Protein AF-A0A060YJI8-F1 (afdb_monomer_lite)

Foldseek 3Di:
DDDDDDDDPPPPPDDPPPPVVVVVVVVVVPPDPFPDKDWDWDDDPQDIFTFMWTDDPPDIDTDTDPVDPRNVVDDPD

Structure (mmCIF, N/CA/C/O backbone):
data_AF-A0A060YJI8-F1
#
_entry.id   AF-A0A060YJI8-F1
#
loop_
_atom_site.group_PDB
_atom_site.id
_atom_site.type_symbol
_atom_site.label_atom_id
_atom_site.la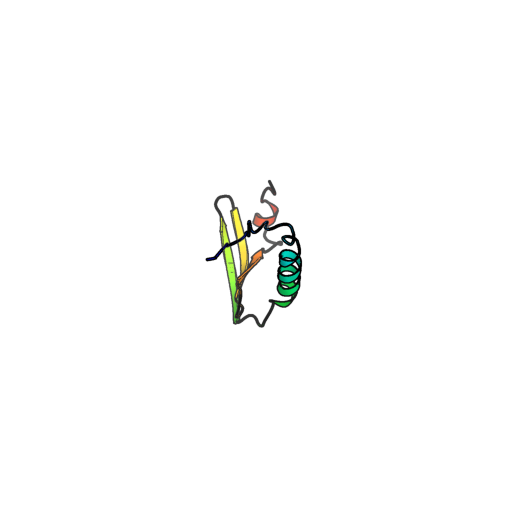bel_alt_id
_atom_site.label_comp_id
_atom_site.label_asym_id
_atom_site.label_entity_id
_atom_site.label_seq_id
_atom_site.pdbx_PDB_ins_code
_atom_site.Cartn_x
_atom_site.Cartn_y
_atom_site.Cartn_z
_atom_site.occupancy
_atom_site.B_iso_or_equiv
_atom_site.auth_seq_id
_atom_site.auth_comp_id
_atom_site.auth_asym_id
_atom_site.auth_atom_id
_atom_site.pdbx_PDB_model_num
ATOM 1 N N . MET A 1 1 ? -5.866 62.281 30.477 1.00 38.75 1 MET A N 1
ATOM 2 C CA . MET A 1 1 ? -6.679 61.048 30.532 1.00 38.75 1 MET A CA 1
ATOM 3 C C . MET A 1 1 ? -6.465 60.382 29.180 1.00 38.75 1 MET A C 1
ATOM 5 O O . MET A 1 1 ? -6.941 60.920 28.198 1.00 38.75 1 MET A 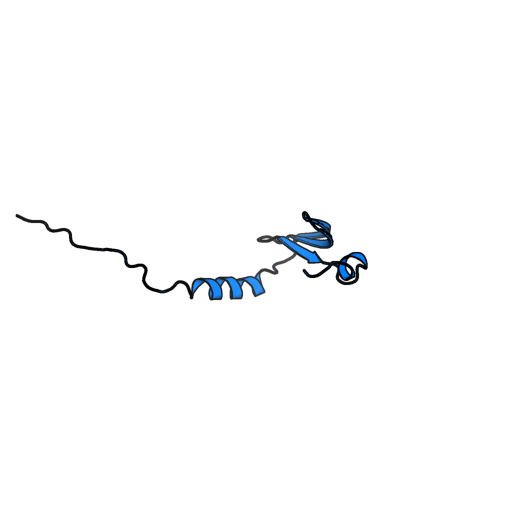O 1
ATOM 9 N N . GLY A 1 2 ? -5.448 59.530 29.023 1.00 41.47 2 GLY A N 1
ATOM 10 C CA . GLY A 1 2 ? -5.497 58.105 29.385 1.00 41.47 2 GLY A CA 1
ATOM 11 C C . GLY A 1 2 ? -6.368 57.407 28.332 1.00 41.47 2 GLY A C 1
ATOM 12 O O . GLY A 1 2 ? -7.568 57.623 28.344 1.00 41.47 2 GLY A O 1
ATOM 13 N N . ASN A 1 3 ? -5.836 56.688 27.347 1.00 42.00 3 ASN A N 1
ATOM 14 C CA . ASN A 1 3 ? -5.155 55.423 27.578 1.00 42.00 3 ASN A CA 1
ATOM 15 C C . ASN A 1 3 ? -4.245 55.041 26.396 1.00 42.00 3 ASN A C 1
ATOM 17 O O . ASN A 1 3 ? -4.606 55.241 25.237 1.00 42.00 3 ASN A O 1
ATOM 21 N N . GLN A 1 4 ? -3.081 54.492 26.730 1.00 53.78 4 GLN A N 1
ATOM 22 C CA . GLN A 1 4 ? -2.162 53.824 25.816 1.00 53.78 4 GLN A CA 1
ATOM 23 C C . GLN A 1 4 ? -2.691 52.426 25.475 1.00 53.78 4 GLN A C 1
ATOM 25 O O . GLN A 1 4 ? -3.337 51.792 26.305 1.00 53.78 4 GLN A O 1
ATOM 30 N N . ASN A 1 5 ? -2.389 51.945 24.274 1.00 47.88 5 ASN A N 1
ATOM 31 C CA . ASN A 1 5 ? -2.350 50.517 23.961 1.00 47.88 5 ASN A CA 1
ATOM 32 C C . ASN A 1 5 ? -1.219 50.348 22.931 1.00 47.88 5 ASN A C 1
ATOM 34 O O . ASN A 1 5 ? -1.423 50.633 21.755 1.00 47.88 5 ASN A O 1
ATOM 38 N N . SER A 1 6 ? 0.048 50.319 23.350 1.00 47.56 6 SER A N 1
ATOM 39 C CA . SER A 1 6 ? 0.774 49.138 23.850 1.00 47.56 6 SER A CA 1
ATOM 40 C C . SER A 1 6 ? 0.609 47.924 22.935 1.00 47.56 6 SER A C 1
ATOM 42 O O . SER A 1 6 ? -0.358 47.183 23.027 1.00 47.56 6 SER A O 1
ATOM 44 N N . GLU A 1 7 ? 1.562 47.825 22.007 1.00 49.00 7 GLU A N 1
ATOM 45 C CA . GLU A 1 7 ? 2.384 46.643 21.725 1.00 49.00 7 GLU A CA 1
ATOM 46 C C . GLU A 1 7 ? 1.703 45.268 21.763 1.00 49.00 7 GLU A C 1
ATOM 48 O O . GLU A 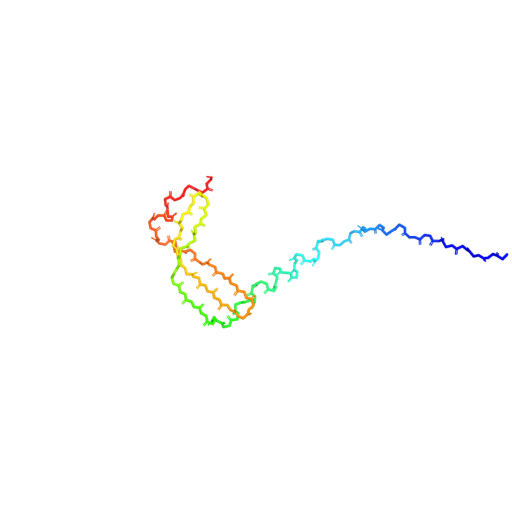1 7 ? 1.361 44.752 22.823 1.00 49.00 7 GLU A O 1
ATOM 53 N N . SER A 1 8 ? 1.675 44.601 20.609 1.00 49.94 8 SER A N 1
ATOM 54 C CA . SER A 1 8 ? 2.361 43.312 20.445 1.00 49.94 8 SER A CA 1
ATOM 55 C C . SER A 1 8 ? 2.442 42.988 18.956 1.00 49.94 8 SER A C 1
ATOM 57 O O . SER A 1 8 ? 1.506 42.460 18.362 1.00 49.94 8 SER A O 1
ATOM 59 N N . GLU A 1 9 ? 3.581 43.331 18.355 1.00 48.59 9 GLU A N 1
ATOM 60 C CA . GLU A 1 9 ? 4.161 42.513 17.291 1.00 48.59 9 GLU A CA 1
ATOM 61 C C . GLU A 1 9 ? 4.252 41.097 17.866 1.00 48.59 9 GLU A C 1
ATOM 63 O O . GLU A 1 9 ? 5.051 40.839 18.767 1.00 48.59 9 GLU A O 1
ATOM 68 N N . ILE A 1 10 ? 3.371 40.199 17.432 1.00 49.31 10 ILE A N 1
ATOM 69 C CA . ILE A 1 10 ? 3.488 38.789 17.787 1.00 49.31 10 ILE A CA 1
ATOM 70 C C . ILE A 1 10 ? 4.593 38.250 16.883 1.00 49.31 10 ILE A C 1
ATOM 72 O O . ILE A 1 10 ? 4.342 37.736 15.796 1.00 49.31 10 ILE A O 1
ATOM 76 N N . LEU A 1 11 ? 5.834 38.468 17.314 1.00 46.66 11 LEU A N 1
ATOM 77 C CA . LEU A 1 11 ? 6.990 37.710 16.869 1.00 46.66 11 LEU A CA 1
ATOM 78 C C . LEU A 1 11 ? 6.663 36.248 17.173 1.00 46.66 11 LEU A C 1
ATOM 80 O O . LEU A 1 11 ? 6.732 35.810 18.320 1.00 46.66 11 LEU A O 1
ATOM 84 N N . LEU A 1 12 ? 6.224 35.514 16.153 1.00 48.16 12 LEU A N 1
ATOM 85 C CA . LEU A 1 12 ? 6.131 34.060 16.190 1.00 48.16 12 LEU A CA 1
ATOM 86 C C . LEU A 1 12 ? 7.558 33.509 16.064 1.00 48.16 12 LEU A C 1
ATOM 88 O O . LEU A 1 12 ? 7.919 32.900 15.062 1.00 48.16 12 LEU A O 1
ATOM 92 N N . ASP A 1 13 ? 8.388 33.811 17.060 1.00 46.69 13 ASP A N 1
ATOM 93 C CA . ASP A 1 13 ? 9.700 33.207 17.220 1.00 46.69 13 ASP A CA 1
ATOM 94 C C . ASP A 1 13 ? 9.520 31.862 17.923 1.00 46.69 13 ASP A C 1
ATOM 96 O O . ASP A 1 13 ? 9.241 31.799 19.118 1.00 46.69 13 ASP A O 1
ATOM 100 N N . GLY A 1 14 ? 9.708 30.802 17.138 1.00 53.00 14 GLY A N 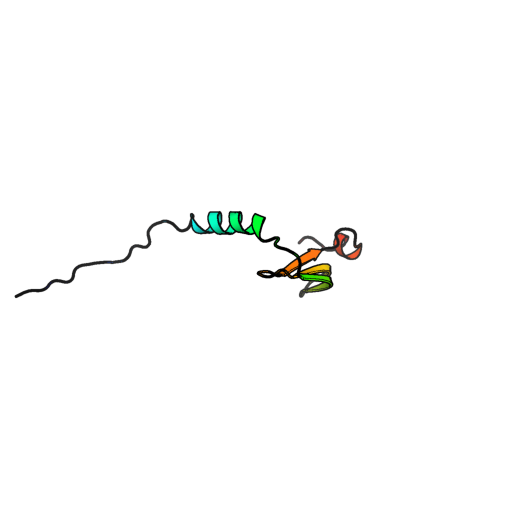1
ATOM 101 C CA . GLY A 1 14 ? 10.245 29.526 17.596 1.00 53.00 14 GLY A CA 1
ATOM 102 C C . GLY A 1 14 ? 9.313 28.639 18.415 1.00 53.00 14 GLY A C 1
ATOM 103 O O . GLY A 1 14 ? 9.408 28.642 19.636 1.00 53.00 14 GLY A O 1
ATOM 104 N N . ASP A 1 15 ? 8.523 27.799 17.732 1.00 50.22 15 ASP A N 1
ATOM 105 C CA . ASP A 1 15 ? 8.421 26.370 18.101 1.00 50.22 15 ASP A CA 1
ATOM 106 C C . ASP A 1 15 ? 7.820 25.486 16.977 1.00 50.22 15 ASP A C 1
ATOM 108 O O . ASP A 1 15 ? 6.985 24.614 17.216 1.00 50.22 15 ASP A O 1
ATOM 112 N N . ASP A 1 16 ? 8.241 25.706 15.723 1.00 52.94 16 ASP A N 1
ATOM 113 C CA . ASP A 1 16 ? 7.797 24.926 14.543 1.00 52.94 16 ASP A CA 1
ATOM 114 C C . ASP A 1 16 ? 8.297 23.460 14.548 1.00 52.94 16 ASP A C 1
ATOM 116 O O . ASP A 1 16 ? 7.836 22.632 13.771 1.00 52.94 16 ASP A O 1
ATOM 120 N N . ASP A 1 17 ? 9.201 23.098 15.464 1.00 56.69 17 ASP A N 1
ATOM 121 C CA . ASP A 1 17 ? 9.837 21.772 15.507 1.00 56.69 17 ASP A CA 1
ATOM 122 C C . ASP A 1 17 ? 9.163 20.775 16.476 1.00 56.69 17 ASP A C 1
ATOM 124 O O . ASP A 1 17 ? 9.639 19.650 16.641 1.00 56.69 17 ASP A O 1
ATOM 128 N N . THR A 1 18 ? 8.055 21.142 17.139 1.00 52.78 18 THR A N 1
ATOM 129 C CA . THR A 1 18 ? 7.392 20.263 18.133 1.00 52.78 18 THR A CA 1
ATOM 130 C C . THR A 1 18 ? 6.096 19.606 17.654 1.00 52.78 18 THR A C 1
ATOM 132 O O . THR A 1 18 ? 5.655 18.633 18.269 1.00 52.78 18 THR A O 1
ATOM 135 N N . LEU A 1 19 ? 5.509 20.058 16.540 1.00 53.59 19 LEU A N 1
ATOM 136 C CA . LEU A 1 19 ? 4.294 19.452 15.972 1.00 53.59 19 LEU A CA 1
ATOM 137 C C . LEU A 1 19 ? 4.585 18.194 15.144 1.00 53.59 19 LEU A C 1
ATOM 139 O O . LEU A 1 19 ? 3.845 17.217 15.244 1.00 53.59 19 LEU A O 1
ATOM 143 N N . SER A 1 20 ? 5.703 18.169 14.418 1.00 56.16 20 SER A N 1
ATOM 144 C CA . SER A 1 20 ? 6.136 17.020 13.609 1.00 56.16 20 SER A CA 1
ATOM 145 C C . SER A 1 20 ? 6.315 15.749 14.447 1.00 56.16 20 SER A C 1
ATOM 147 O O . SER A 1 20 ? 5.852 14.676 14.075 1.00 56.16 20 SER A O 1
ATOM 149 N N . SER A 1 21 ? 6.905 15.874 15.637 1.00 53.34 21 SER A N 1
ATOM 150 C CA . SER A 1 21 ? 7.170 14.723 16.515 1.00 53.34 21 SER A CA 1
ATOM 151 C C . SER A 1 21 ? 5.931 14.133 17.212 1.00 53.34 21 SER A C 1
ATOM 153 O O . SER A 1 21 ? 5.964 12.976 17.640 1.00 53.34 21 SER A O 1
ATOM 155 N N . LEU A 1 22 ? 4.838 14.897 17.339 1.00 52.09 22 LEU A N 1
ATOM 156 C CA . LEU A 1 22 ? 3.559 14.397 17.860 1.00 52.09 22 LEU A CA 1
ATOM 157 C C . LEU A 1 22 ? 2.769 13.665 16.767 1.00 52.09 22 LEU A C 1
ATOM 159 O O . LEU A 1 22 ? 2.257 12.579 17.031 1.00 52.09 22 LEU A O 1
ATOM 163 N N . GLU A 1 23 ? 2.753 14.193 15.540 1.00 52.97 23 GLU A N 1
ATOM 164 C CA . GLU A 1 23 ? 2.117 13.539 14.387 1.00 52.97 23 GLU A CA 1
ATOM 165 C C . GLU A 1 23 ? 2.825 12.226 14.007 1.00 52.97 23 GLU A C 1
ATOM 167 O O . GLU A 1 23 ? 2.170 11.206 13.794 1.00 52.97 23 GLU A O 1
ATOM 172 N N . GLU A 1 24 ? 4.163 12.198 14.015 1.00 51.44 24 GLU A N 1
ATOM 173 C CA . GLU A 1 24 ? 4.950 10.991 13.713 1.00 51.44 24 GLU A CA 1
ATOM 174 C C . GLU A 1 24 ? 4.696 9.843 14.704 1.00 51.44 24 GLU A C 1
ATOM 176 O O . GLU A 1 24 ? 4.679 8.672 14.323 1.00 51.44 24 GLU A O 1
ATOM 181 N N . LYS A 1 25 ? 4.476 10.159 15.986 1.00 52.22 25 LYS A N 1
ATOM 182 C CA . LYS A 1 25 ? 4.298 9.155 17.046 1.00 52.22 25 LYS A CA 1
ATOM 183 C C . LYS A 1 25 ? 2.863 8.634 17.150 1.00 52.22 25 LYS A C 1
ATOM 185 O O . LYS A 1 25 ? 2.641 7.520 17.636 1.00 52.22 25 LYS A O 1
ATOM 190 N N . GLU A 1 26 ? 1.886 9.421 16.706 1.00 51.69 26 GLU A N 1
ATOM 191 C CA . GLU A 1 26 ? 0.515 8.946 16.525 1.00 51.69 26 GLU A CA 1
ATOM 192 C C . GLU A 1 26 ? 0.411 8.034 15.298 1.00 51.69 26 GLU A C 1
ATOM 194 O O . GLU A 1 26 ? -0.243 6.999 15.405 1.00 51.69 26 GLU A O 1
ATOM 199 N N . LEU A 1 27 ? 1.143 8.321 14.212 1.00 51.47 27 LEU A N 1
ATOM 200 C CA . LEU A 1 27 ? 1.139 7.548 12.961 1.00 51.47 27 LEU A CA 1
ATOM 201 C C . LEU A 1 27 ? 1.420 6.048 13.149 1.00 51.47 27 LEU A C 1
ATOM 203 O O . LEU A 1 27 ? 0.755 5.211 12.540 1.00 51.47 27 LEU A O 1
ATOM 207 N N . GLU A 1 28 ? 2.339 5.684 14.047 1.00 53.66 28 GLU A N 1
ATOM 208 C CA . GLU A 1 28 ? 2.656 4.277 14.345 1.00 53.66 28 GLU A CA 1
ATOM 209 C C . GLU A 1 28 ? 1.503 3.510 15.026 1.00 53.66 28 GLU A C 1
ATOM 211 O O . GLU A 1 28 ? 1.480 2.280 15.002 1.00 53.66 28 GLU A O 1
ATOM 216 N N . ASN A 1 29 ? 0.532 4.211 15.624 1.00 54.09 29 ASN A N 1
ATOM 217 C CA . ASN A 1 29 ? -0.596 3.617 16.350 1.00 54.09 29 ASN A CA 1
ATOM 218 C C . ASN A 1 29 ? -1.934 3.686 15.589 1.00 54.09 29 ASN A C 1
ATOM 220 O O . ASN A 1 29 ? -2.957 3.244 16.119 1.00 54.09 29 ASN A O 1
ATOM 224 N N . LEU A 1 30 ? -1.961 4.217 14.362 1.00 55.62 30 LEU A N 1
ATOM 225 C CA . LEU A 1 30 ? -3.205 4.434 13.607 1.00 55.62 30 LEU A CA 1
ATOM 226 C C . LEU A 1 30 ? -3.760 3.179 12.923 1.00 55.62 30 LEU A C 1
ATOM 228 O O . LEU A 1 30 ? -4.856 3.199 12.355 1.00 55.62 30 LEU A O 1
ATOM 232 N N . THR A 1 31 ? -3.072 2.043 13.042 1.00 64.00 31 THR A N 1
ATOM 233 C CA . THR A 1 31 ? -3.558 0.748 12.555 1.00 64.00 31 THR A CA 1
ATOM 234 C C . THR A 1 31 ? -4.610 0.173 13.508 1.00 64.00 31 THR A C 1
ATOM 236 O O . THR A 1 31 ? -4.435 -0.880 14.128 1.00 64.00 31 THR A O 1
ATOM 239 N N . GLY A 1 32 ? -5.723 0.889 13.662 1.00 74.94 32 GLY A N 1
ATOM 240 C CA . GLY A 1 32 ? -6.944 0.338 14.232 1.00 74.94 32 GLY A CA 1
ATOM 241 C C . GLY A 1 32 ? -7.475 -0.832 13.387 1.00 74.94 32 GLY A C 1
ATOM 242 O O . GLY A 1 32 ? -6.942 -1.133 12.316 1.00 74.94 32 GLY A O 1
ATOM 243 N N . PRO A 1 33 ? -8.539 -1.518 13.839 1.00 88.06 33 PRO A N 1
ATOM 244 C CA . PRO A 1 33 ? -9.122 -2.627 13.090 1.00 88.06 33 PRO A CA 1
ATOM 245 C C . PRO A 1 33 ? -9.467 -2.223 11.651 1.00 88.06 33 PRO A C 1
ATOM 247 O O . PRO A 1 33 ? -10.155 -1.228 11.430 1.00 88.06 33 PRO A O 1
ATOM 250 N N . VAL A 1 34 ? -9.013 -3.014 10.678 1.00 91.56 34 VAL A N 1
ATOM 251 C CA . VAL A 1 34 ? -9.351 -2.808 9.267 1.00 91.56 34 VAL A CA 1
ATOM 252 C C . VAL A 1 34 ? -10.821 -3.163 9.055 1.00 91.56 34 VAL A C 1
ATOM 254 O O . VAL A 1 34 ? -11.242 -4.298 9.278 1.00 91.56 34 VAL A O 1
ATOM 257 N N . ASN A 1 35 ? -11.610 -2.185 8.618 1.00 93.75 35 ASN A N 1
ATOM 258 C CA . ASN A 1 35 ? -13.028 -2.356 8.316 1.00 93.75 35 ASN A CA 1
ATOM 259 C C . ASN A 1 35 ? -13.236 -3.001 6.941 1.00 93.75 35 ASN A C 1
ATOM 261 O O . ASN A 1 35 ? -14.159 -3.795 6.763 1.00 93.75 35 ASN A O 1
ATOM 265 N N . MET A 1 36 ? -12.393 -2.648 5.967 1.00 95.38 36 MET A N 1
ATOM 266 C CA . MET A 1 36 ? -12.450 -3.168 4.603 1.00 95.38 36 MET A CA 1
ATOM 267 C C . MET A 1 36 ? -11.043 -3.298 4.028 1.00 95.38 36 MET A C 1
ATOM 269 O O . MET A 1 36 ? -10.223 -2.39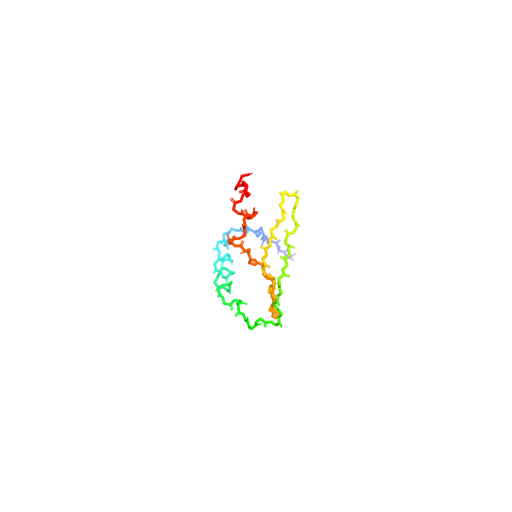9 4.191 1.00 95.38 36 MET A O 1
ATOM 273 N N . SER A 1 37 ? -10.790 -4.398 3.322 1.00 96.75 37 SER A N 1
ATOM 274 C CA . SER A 1 37 ? -9.553 -4.627 2.578 1.00 96.75 37 SER A CA 1
ATOM 275 C C . SER A 1 37 ? -9.882 -5.259 1.232 1.00 96.75 37 SER A C 1
ATOM 277 O O . SER A 1 37 ? -10.746 -6.139 1.145 1.00 96.75 37 SER A O 1
ATOM 279 N N . THR A 1 38 ? -9.247 -4.780 0.167 1.00 97.62 38 THR A N 1
ATOM 280 C CA . THR A 1 38 ? -9.458 -5.307 -1.181 1.00 97.62 38 THR A CA 1
ATOM 281 C C . THR A 1 38 ? -8.240 -5.091 -2.069 1.00 97.62 38 THR A C 1
ATOM 283 O O . THR A 1 38 ? -7.491 -4.130 -1.894 1.00 97.62 38 THR A O 1
ATOM 286 N N . SER A 1 39 ? -8.058 -5.970 -3.054 1.00 97.38 39 SER A N 1
ATOM 287 C CA . SER A 1 39 ? -7.067 -5.764 -4.108 1.00 97.38 39 SER A CA 1
ATOM 288 C C . SER A 1 39 ? -7.477 -4.582 -4.988 1.00 97.38 39 SER A C 1
ATOM 290 O O . SER A 1 39 ? -8.624 -4.492 -5.426 1.00 97.38 39 SER A O 1
ATOM 292 N N . ALA A 1 40 ? -6.535 -3.688 -5.276 1.00 97.19 40 ALA A N 1
ATOM 293 C CA . ALA A 1 40 ? -6.771 -2.477 -6.051 1.00 97.19 40 ALA A CA 1
ATOM 294 C C . ALA A 1 40 ? -5.565 -2.123 -6.937 1.00 97.19 40 ALA A C 1
ATOM 296 O O . ALA A 1 40 ? -4.488 -2.715 -6.839 1.00 97.19 40 ALA A O 1
ATOM 297 N N . GLN A 1 41 ? -5.761 -1.140 -7.819 1.00 96.25 41 GLN A N 1
ATOM 298 C CA . GLN A 1 41 ? -4.692 -0.526 -8.602 1.00 96.25 41 GLN A CA 1
ATOM 299 C C . GLN A 1 41 ? -4.621 0.967 -8.301 1.00 96.25 41 GLN A C 1
ATOM 301 O O . GLN A 1 41 ? -5.635 1.660 -8.378 1.00 96.25 41 GLN A O 1
ATOM 306 N N . LEU A 1 42 ? -3.421 1.462 -8.004 1.00 95.56 42 LEU A N 1
ATOM 307 C CA . LEU A 1 42 ? -3.142 2.886 -7.875 1.00 95.56 42 LEU A CA 1
ATOM 308 C C . LEU A 1 42 ? -2.691 3.418 -9.237 1.00 95.56 42 LEU A C 1
ATOM 310 O O . LEU A 1 42 ? -1.646 3.020 -9.749 1.00 95.56 42 LEU A O 1
ATOM 314 N N . VAL A 1 43 ? -3.499 4.300 -9.825 1.00 95.62 43 VAL A N 1
ATOM 315 C CA . VAL A 1 43 ? -3.238 4.933 -11.124 1.00 95.62 43 VAL A CA 1
ATOM 316 C C . VAL A 1 43 ? -2.764 6.364 -10.892 1.00 95.62 43 VAL A C 1
ATOM 318 O O . VAL A 1 43 ? -3.528 7.205 -10.424 1.00 95.62 43 VAL A O 1
ATOM 321 N N . ALA A 1 44 ? -1.515 6.645 -11.251 1.00 91.69 44 ALA A N 1
ATOM 322 C CA . ALA A 1 44 ? -0.903 7.968 -11.218 1.00 91.69 44 ALA A CA 1
ATOM 323 C C . ALA A 1 44 ? -0.335 8.318 -12.611 1.00 91.69 44 ALA A C 1
ATOM 325 O O . ALA A 1 44 ? -0.165 7.426 -13.443 1.00 91.69 44 ALA A O 1
ATOM 326 N N . PRO A 1 45 ? -0.025 9.595 -12.908 1.00 92.12 45 PRO A N 1
ATOM 327 C CA . PRO A 1 45 ? 0.352 10.033 -14.258 1.00 92.12 45 PRO A CA 1
ATOM 328 C C . PRO A 1 45 ? 1.490 9.251 -14.940 1.00 92.12 45 PRO A C 1
ATOM 330 O O . PRO A 1 45 ? 1.518 9.191 -16.166 1.00 92.12 45 PRO A O 1
ATOM 333 N N . ALA A 1 46 ? 2.406 8.651 -14.175 1.00 87.50 46 ALA A N 1
ATOM 334 C CA . ALA A 1 46 ? 3.554 7.906 -14.698 1.00 87.50 46 ALA A CA 1
ATOM 335 C C . ALA A 1 46 ? 3.494 6.394 -14.434 1.00 87.50 46 ALA A C 1
ATOM 337 O O . ALA A 1 46 ? 4.333 5.653 -14.943 1.00 87.50 46 ALA A O 1
ATOM 338 N N . VAL A 1 47 ? 2.543 5.921 -13.623 1.00 88.75 47 VAL A N 1
ATOM 339 C CA . VAL A 1 47 ? 2.602 4.560 -13.095 1.00 88.75 47 VAL A CA 1
ATOM 340 C C . VAL A 1 47 ? 1.227 4.006 -12.756 1.00 88.75 47 VAL A C 1
ATOM 342 O O . VAL A 1 47 ? 0.350 4.709 -12.255 1.00 88.75 47 VAL A O 1
ATOM 345 N N . VAL A 1 48 ? 1.059 2.712 -13.010 1.00 93.00 48 VAL A N 1
ATOM 346 C CA . VAL A 1 48 ? -0.053 1.925 -12.487 1.00 93.00 48 VAL A CA 1
ATOM 347 C C . VAL A 1 48 ? 0.535 0.781 -11.677 1.00 93.00 48 VAL A C 1
ATOM 349 O O . VAL A 1 48 ? 1.197 -0.080 -12.249 1.00 93.00 48 VAL A O 1
ATOM 352 N N . VAL A 1 49 ? 0.291 0.766 -10.367 1.00 94.75 49 VAL A N 1
ATOM 353 C CA . VAL A 1 49 ? 0.771 -0.299 -9.470 1.00 94.75 49 VAL A CA 1
ATOM 354 C C . VAL A 1 49 ? -0.391 -1.088 -8.887 1.00 94.75 49 VAL A C 1
ATOM 356 O O . VAL A 1 49 ? -1.453 -0.529 -8.611 1.00 94.75 49 VAL A O 1
ATOM 359 N N . LYS A 1 50 ? -0.206 -2.397 -8.713 1.00 95.94 50 LYS A N 1
ATOM 360 C CA . LYS A 1 50 ? -1.155 -3.260 -7.998 1.00 95.94 50 LYS A CA 1
ATOM 361 C C . LYS A 1 50 ? -0.808 -3.308 -6.520 1.00 95.94 50 LYS A C 1
ATOM 363 O O . LYS A 1 50 ? 0.350 -3.145 -6.152 1.00 95.94 50 LYS A O 1
ATOM 368 N N . GLY A 1 51 ? -1.817 -3.536 -5.694 1.00 96.50 51 GLY A N 1
ATOM 369 C CA . GLY A 1 51 ? -1.640 -3.616 -4.256 1.00 96.50 51 GLY A CA 1
ATOM 370 C C . GLY A 1 51 ? -2.945 -3.869 -3.521 1.00 96.50 51 GLY A C 1
ATOM 371 O O . GLY A 1 51 ? -3.958 -4.244 -4.123 1.00 96.50 51 GLY A O 1
ATOM 372 N N . THR A 1 52 ? -2.914 -3.632 -2.218 1.00 97.31 52 THR A N 1
ATOM 373 C CA . THR A 1 52 ? -4.062 -3.774 -1.326 1.00 97.31 52 THR A CA 1
ATOM 374 C C . THR A 1 52 ? -4.456 -2.409 -0.787 1.00 97.31 52 THR A C 1
ATOM 376 O O . THR A 1 52 ? -3.632 -1.687 -0.234 1.00 97.31 52 THR A O 1
ATOM 379 N N . LEU A 1 53 ? -5.730 -2.056 -0.952 1.00 97.50 53 LEU A N 1
ATOM 380 C CA . LEU A 1 53 ? -6.330 -0.878 -0.341 1.00 97.50 53 LEU A CA 1
ATOM 381 C C . LEU A 1 53 ? -7.020 -1.294 0.959 1.00 97.50 53 LEU A C 1
ATOM 383 O O . LEU A 1 53 ? -7.896 -2.163 0.938 1.00 97.50 53 LEU A O 1
ATOM 387 N N . SER A 1 54 ? -6.663 -0.641 2.059 1.00 96.38 54 SER A N 1
ATOM 388 C CA . SER A 1 54 ? -7.202 -0.916 3.390 1.00 96.38 54 SER A CA 1
ATOM 389 C C . SER A 1 54 ? -7.811 0.346 3.992 1.00 96.38 54 SER A C 1
ATOM 391 O O . SER A 1 54 ? -7.254 1.438 3.883 1.00 96.38 54 SER A O 1
ATOM 393 N N . ILE A 1 55 ? -8.985 0.191 4.607 1.00 95.06 55 ILE A N 1
ATOM 394 C CA . ILE A 1 55 ? -9.758 1.280 5.213 1.00 95.06 55 ILE A CA 1
ATOM 395 C C . ILE A 1 55 ? -9.989 0.961 6.690 1.00 95.06 55 ILE A C 1
ATOM 397 O O . ILE A 1 55 ? -10.541 -0.096 7.018 1.00 95.06 55 ILE A O 1
ATOM 401 N N . THR A 1 56 ? -9.598 1.883 7.565 1.00 92.12 56 THR A N 1
ATOM 402 C CA . THR A 1 56 ? -9.875 1.864 9.008 1.00 92.12 56 THR A CA 1
ATOM 403 C C . THR A 1 56 ? -10.949 2.903 9.349 1.00 92.12 56 THR A C 1
ATOM 405 O O . THR A 1 56 ? -11.533 3.539 8.471 1.00 92.12 56 THR A O 1
ATOM 408 N N . ALA A 1 57 ? -11.240 3.085 10.638 1.00 89.94 57 ALA A N 1
ATOM 409 C CA . ALA A 1 57 ? -12.184 4.103 11.093 1.00 89.94 57 ALA A CA 1
ATOM 410 C C . ALA A 1 57 ? -11.704 5.546 10.849 1.00 89.94 57 ALA A C 1
ATOM 412 O O . ALA A 1 57 ? -12.534 6.447 10.731 1.00 89.94 57 ALA A O 1
ATOM 413 N N . SER A 1 58 ? -10.391 5.767 10.810 1.00 88.25 58 SER A N 1
ATOM 414 C CA . SER A 1 58 ? -9.780 7.097 10.739 1.00 88.25 58 SER A CA 1
ATOM 415 C C . SER A 1 58 ? -9.048 7.351 9.428 1.00 88.25 58 SER A C 1
ATOM 417 O O . SER A 1 58 ? -8.913 8.506 9.036 1.00 88.25 58 SER A O 1
ATOM 419 N N . GLU A 1 59 ? -8.586 6.301 8.747 1.00 88.06 59 GLU A N 1
ATOM 420 C CA . GLU A 1 59 ? -7.618 6.438 7.664 1.00 88.06 59 GLU A CA 1
ATOM 421 C C . GLU A 1 59 ? -7.803 5.410 6.548 1.00 88.06 59 GLU A C 1
ATOM 423 O O . GLU A 1 59 ? -8.495 4.396 6.676 1.00 88.06 59 GLU A O 1
ATOM 428 N N . LEU A 1 60 ? -7.139 5.692 5.431 1.00 92.75 60 LEU A N 1
ATOM 429 C CA . LEU A 1 60 ? -7.049 4.828 4.267 1.00 92.75 60 LEU A CA 1
ATOM 430 C C . LEU A 1 60 ? -5.589 4.753 3.838 1.00 92.75 60 LEU A C 1
ATOM 432 O O . LEU A 1 60 ? -4.935 5.782 3.678 1.00 92.75 60 LEU A O 1
ATOM 436 N N . TYR A 1 61 ? -5.106 3.538 3.606 1.00 93.12 61 TYR A N 1
ATOM 437 C CA . TYR A 1 61 ? -3.742 3.293 3.153 1.00 93.12 61 TYR A CA 1
ATOM 438 C C . TYR A 1 61 ? -3.709 2.262 2.026 1.00 93.12 61 TYR A C 1
ATOM 440 O O . TYR A 1 61 ? -4.604 1.423 1.884 1.00 93.12 61 TYR A O 1
ATOM 448 N N . PHE A 1 62 ? -2.674 2.363 1.194 1.00 96.31 62 PHE A N 1
ATOM 449 C CA . PHE A 1 62 ? -2.428 1.464 0.075 1.00 96.31 62 PHE A CA 1
ATOM 450 C C . PHE A 1 62 ? -1.037 0.854 0.209 1.00 96.31 62 PHE A C 1
ATOM 452 O O . PHE A 1 62 ? -0.045 1.574 0.301 1.00 96.31 62 PHE A O 1
ATOM 459 N N . GLU A 1 63 ? -0.977 -0.470 0.179 1.00 94.50 63 GLU A N 1
ATOM 460 C CA . GLU A 1 63 ? 0.262 -1.242 0.214 1.00 94.50 63 GLU A CA 1
ATOM 461 C C . GLU A 1 63 ? 0.510 -1.803 -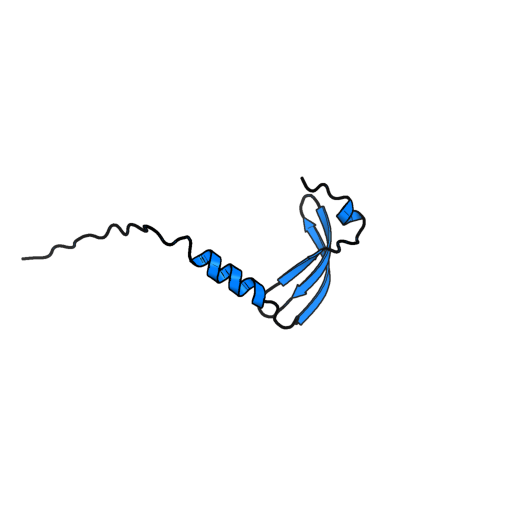1.179 1.00 94.50 63 GLU A C 1
ATOM 463 O O . GLU A 1 63 ? -0.342 -2.502 -1.734 1.00 94.50 63 GLU A O 1
ATOM 468 N N . VAL A 1 64 ? 1.658 -1.478 -1.764 1.00 94.69 64 VAL A N 1
ATOM 469 C CA . VAL A 1 64 ? 2.018 -1.977 -3.090 1.00 94.69 64 VAL A CA 1
ATOM 470 C C . VAL A 1 64 ? 2.401 -3.454 -3.028 1.00 94.69 64 VAL A C 1
ATOM 472 O O . VAL A 1 64 ? 3.024 -3.908 -2.072 1.00 94.69 64 VAL A O 1
ATOM 475 N N . ASP A 1 65 ? 2.029 -4.208 -4.057 1.00 94.19 65 ASP A N 1
ATOM 476 C CA . ASP A 1 65 ? 2.482 -5.584 -4.226 1.00 94.19 65 ASP A CA 1
ATOM 477 C C . ASP A 1 65 ? 3.922 -5.582 -4.763 1.00 94.19 65 ASP A C 1
ATOM 479 O O . ASP A 1 65 ? 4.158 -5.435 -5.965 1.00 94.19 65 ASP A O 1
ATOM 483 N N . GLU A 1 66 ? 4.895 -5.712 -3.857 1.00 89.31 66 GLU A N 1
ATOM 484 C CA . GLU A 1 66 ? 6.322 -5.708 -4.197 1.00 89.31 66 GLU A CA 1
ATOM 485 C C . GLU A 1 66 ? 6.751 -6.908 -5.049 1.00 89.31 66 GLU A C 1
ATOM 487 O O . GLU A 1 66 ? 7.784 -6.848 -5.720 1.00 89.31 66 GLU A O 1
ATOM 492 N N . ASP A 1 67 ? 5.975 -7.994 -5.057 1.00 89.88 67 ASP A N 1
ATOM 493 C CA . ASP A 1 67 ? 6.266 -9.178 -5.859 1.00 89.88 67 ASP A CA 1
ATOM 494 C C . ASP A 1 67 ? 5.820 -9.036 -7.314 1.00 89.88 67 ASP A C 1
ATOM 496 O O . ASP A 1 67 ? 6.285 -9.784 -8.187 1.00 89.88 67 ASP A O 1
ATOM 500 N N . GLU A 1 68 ? 4.983 -8.043 -7.599 1.00 87.12 68 GLU A N 1
ATOM 501 C CA . GLU A 1 68 ? 4.421 -7.815 -8.914 1.00 87.12 68 GLU A CA 1
ATOM 502 C C . GLU A 1 68 ? 5.505 -7.359 -9.903 1.00 87.12 68 GLU A C 1
ATOM 504 O O . GLU A 1 68 ? 6.278 -6.424 -9.678 1.00 87.12 68 GLU A O 1
ATOM 509 N N . ALA A 1 69 ? 5.601 -8.070 -11.030 1.00 85.19 69 ALA A N 1
ATOM 510 C CA . ALA A 1 69 ? 6.684 -7.861 -11.987 1.00 85.19 69 ALA A CA 1
ATOM 511 C C . ALA A 1 69 ? 6.682 -6.450 -12.592 1.00 85.19 69 ALA A C 1
ATOM 513 O O . ALA A 1 69 ? 7.755 -5.933 -12.903 1.00 85.19 69 ALA A O 1
ATOM 514 N N . SER A 1 70 ? 5.508 -5.824 -12.752 1.00 83.44 70 SER A N 1
ATOM 515 C CA . SER A 1 70 ? 5.435 -4.453 -13.253 1.00 83.44 70 SER A CA 1
ATOM 516 C C . SER A 1 70 ? 5.920 -3.458 -12.206 1.00 83.44 70 SER A C 1
ATOM 518 O O . SER A 1 70 ? 6.578 -2.498 -12.593 1.00 83.44 70 SER A O 1
ATOM 520 N N . PHE A 1 71 ? 5.737 -3.734 -10.906 1.00 85.25 71 PHE A N 1
ATOM 521 C CA . PHE A 1 71 ? 6.310 -2.907 -9.844 1.00 85.25 71 PHE A CA 1
ATOM 522 C C . PHE A 1 71 ? 7.847 -2.887 -9.888 1.00 85.25 71 PHE A C 1
ATOM 524 O O . PHE A 1 71 ? 8.461 -1.824 -9.895 1.00 85.25 71 PHE A O 1
ATOM 531 N N . LYS A 1 72 ? 8.479 -4.059 -10.038 1.00 85.19 72 LYS A N 1
ATOM 532 C CA . LYS A 1 72 ? 9.950 -4.197 -10.122 1.00 85.19 72 LYS A CA 1
ATOM 533 C C . LYS A 1 72 ? 10.574 -3.532 -11.356 1.00 85.19 72 LYS A C 1
ATOM 535 O O . LYS A 1 72 ? 11.786 -3.340 -11.395 1.00 85.19 72 LYS A O 1
ATOM 540 N N . MET A 1 73 ? 9.771 -3.239 -12.380 1.00 83.62 73 MET A N 1
ATOM 541 C CA . MET A 1 73 ? 10.215 -2.622 -13.633 1.00 83.62 73 MET A CA 1
ATOM 542 C C . MET A 1 73 ? 10.082 -1.094 -13.652 1.00 83.62 73 MET A C 1
ATOM 544 O O . MET A 1 73 ? 10.543 -0.471 -14.609 1.00 83.62 73 MET A O 1
ATOM 548 N N . ILE A 1 74 ? 9.457 -0.489 -12.640 1.00 83.56 74 ILE A N 1
ATOM 549 C CA . ILE A 1 74 ? 9.308 0.968 -12.551 1.00 83.56 74 ILE A CA 1
ATOM 550 C C . ILE A 1 74 ? 10.674 1.596 -12.283 1.00 83.56 74 ILE A C 1
ATOM 552 O O . ILE A 1 74 ? 11.399 1.161 -11.387 1.00 83.56 74 ILE A O 1
ATOM 556 N N . ASP A 1 75 ? 11.019 2.629 -13.056 1.00 82.00 75 ASP A N 1
ATOM 557 C CA . ASP A 1 75 ? 12.210 3.431 -12.783 1.00 82.00 75 ASP A CA 1
ATOM 558 C C . ASP A 1 75 ? 11.982 4.220 -11.481 1.00 82.00 75 ASP A C 1
ATOM 560 O O . ASP A 1 75 ? 10.988 4.943 -11.384 1.00 82.00 75 ASP A O 1
ATOM 564 N N . PRO A 1 76 ? 12.855 4.099 -10.467 1.00 81.56 76 PRO A N 1
ATOM 565 C CA . PRO A 1 76 ? 12.734 4.866 -9.229 1.00 81.56 76 PRO A CA 1
ATOM 566 C C . PRO A 1 76 ? 12.969 6.385 -9.391 1.00 81.56 76 PRO A C 1
ATOM 568 O O . PRO A 1 76 ? 13.034 7.076 -8.372 1.00 81.56 76 PRO A O 1
ATOM 571 N N . LYS A 1 77 ? 13.152 6.911 -10.614 1.00 68.75 77 LYS A N 1
ATOM 572 C CA . LYS A 1 77 ? 13.533 8.306 -10.900 1.00 68.75 77 LYS A CA 1
ATOM 573 C C . LYS A 1 77 ? 12.576 9.061 -11.814 1.00 68.75 77 LYS A C 1
ATOM 575 O O . LYS A 1 77 ? 12.127 8.494 -12.831 1.00 68.75 77 LYS A O 1
#

Radius of gyration: 23.24 Å; chains: 1; bounding box: 27×70×45 Å

Organism: Oncorhynchus mykiss (NCBI:txid8022)

Sequence (77 aa):
MGNQNSESEILLDGDDDTLSSLEEKELENLTGPVNMSTSAQLVAPAVVVKGTLSITASELYFEVDEDEASFKMIDPK

Secondary structure (DSSP, 8-state):
-------------S-TTSSHHHHHHHHTT-----SEEEEEEEEETTEEEEEEEEE-SS-EEEEE-TT-HHHHTS---

pLDDT: mean 74.72, std 20.36, range [38.75, 97.62]

InterPro domains:
  IPR011993 PH-like domain superfamily [G3DSA:2.30.29.30] (32-77)
  IPR023362 PH-BEACH domain [PS51783] (29-77)